Protein AF-A0AAV2R4G5-F1 (afdb_monomer)

Secondary structure (DSSP, 8-state):
----PPPPPPPSS-HHHHHHHHHHHHH-TT--HHHHHHH-HHHHTT--HHHHHHHHHHTS--------------HHHHHHHHHHHHHTTT--HHHHHTT-

pLDDT: mean 78.39, std 9.84, range [47.56, 92.69]

Solvent-accessible surface area (backbone atoms only — not comparable to full-atom values): 6488 Å² total; per-residue (Å²): 134,89,78,76,78,73,83,71,80,80,74,94,65,52,72,69,46,52,54,50,54,51,51,52,42,72,78,33,67,92,67,46,52,65,57,51,40,71,76,39,47,88,75,33,76,89,55,55,60,71,55,48,46,47,41,41,43,69,76,65,62,49,77,90,72,78,89,74,87,71,81,89,68,51,73,68,54,49,54,49,51,50,52,54,49,63,77,49,63,87,62,52,71,73,66,45,69,77,77,110

Foldseek 3Di:
DDPDDDPDDPQPADPVLLVQLLVVCVVDVVQALVNSCVVCVVRCVPPDSVSSVCCCCPVVVRDDDDDDDDPDDDPVRVVVVVVVCVVCPPPDPVNVVVPD

Nearest PDB structures (foldseek):
  8oj0-assembly1_C  TM=3.400E-01  e=2.407E+00  Homo sapiens
  2l7m-assembly1_P  TM=5.095E-01  e=5.279E+00  Homo sapiens
  5y6p-assembly1_b3  TM=1.876E-01  e=7.140E+00  Griffithsia pacifica

Radius of gyration: 23.36 Å; Cα contacts (8 Å, |Δi|>4): 35; chains: 1; bounding box: 54×24×63 Å

Mean predicted aligned error: 12.8 Å

Structure (mmCIF, N/CA/C/O backbone):
data_AF-A0AAV2R4G5-F1
#
_entry.id   AF-A0AAV2R4G5-F1
#
loop_
_atom_site.group_PDB
_atom_site.id
_atom_site.type_symbol
_atom_site.label_atom_id
_atom_site.label_alt_id
_atom_site.label_comp_id
_atom_site.label_asym_id
_atom_site.label_entity_id
_atom_site.label_seq_id
_atom_site.pdbx_PDB_ins_code
_atom_site.Cartn_x
_atom_site.Cartn_y
_atom_site.Cartn_z
_atom_site.occupancy
_atom_site.B_iso_or_equiv
_atom_site.auth_seq_id
_atom_site.auth_comp_id
_atom_site.auth_asym_id
_atom_site.auth_atom_id
_atom_site.pdbx_PDB_model_num
ATOM 1 N N . SER A 1 1 ? -22.675 -9.447 -36.476 1.00 47.56 1 SER A N 1
ATOM 2 C CA . SER A 1 1 ? -21.617 -8.417 -36.459 1.00 47.56 1 SER A CA 1
ATOM 3 C C . SER A 1 1 ? -20.295 -9.069 -36.060 1.00 47.56 1 SER A C 1
ATOM 5 O O . SER A 1 1 ? -20.061 -9.305 -34.882 1.00 47.56 1 SER A O 1
ATOM 7 N N . LEU A 1 2 ? -19.484 -9.490 -37.039 1.00 52.75 2 LEU A N 1
ATOM 8 C CA . LEU A 1 2 ? -18.222 -10.218 -36.825 1.00 52.75 2 LEU A CA 1
ATOM 9 C C . LEU A 1 2 ? -17.045 -9.232 -36.742 1.00 52.75 2 LEU A C 1
ATOM 11 O O . LEU A 1 2 ? -16.211 -9.164 -37.643 1.00 52.75 2 LEU A O 1
ATOM 15 N N . TYR A 1 3 ? -16.966 -8.443 -35.671 1.00 55.47 3 TYR A N 1
ATOM 16 C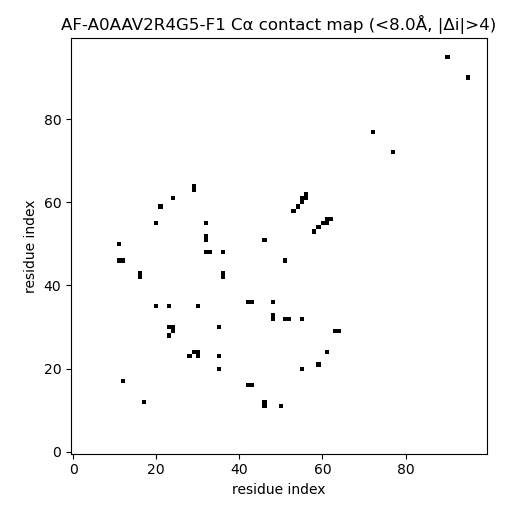 CA . TYR A 1 3 ? -15.765 -7.644 -35.417 1.00 55.47 3 TYR A CA 1
ATOM 17 C C . TYR A 1 3 ? -14.640 -8.560 -34.915 1.00 55.47 3 TYR A C 1
ATOM 19 O O . TYR A 1 3 ? -14.565 -8.887 -33.730 1.00 55.47 3 TYR A O 1
ATOM 27 N N . LYS A 1 4 ? -13.742 -8.978 -35.818 1.00 58.62 4 LYS A N 1
ATOM 28 C CA . LYS A 1 4 ? -12.456 -9.582 -35.437 1.00 58.62 4 LYS A CA 1
ATOM 29 C C . LYS A 1 4 ? -11.655 -8.541 -34.650 1.00 58.62 4 LYS A C 1
ATOM 31 O O . LYS A 1 4 ? -11.231 -7.529 -35.210 1.00 58.62 4 LYS A O 1
ATOM 36 N N . LYS A 1 5 ? -11.455 -8.775 -33.348 1.00 58.56 5 LYS A N 1
ATOM 37 C CA . LYS A 1 5 ? -10.545 -7.965 -32.525 1.00 58.56 5 LYS A CA 1
ATOM 38 C C . LYS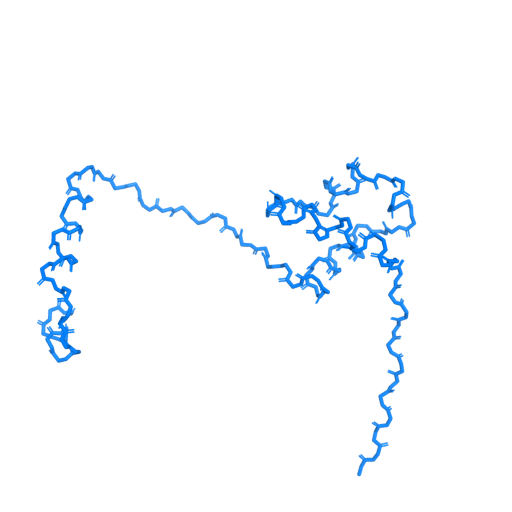 A 1 5 ? -9.149 -8.038 -33.147 1.00 58.56 5 LYS A C 1
ATOM 40 O O . LYS A 1 5 ? -8.621 -9.130 -33.339 1.00 58.56 5 LYS A O 1
ATOM 45 N N . ARG A 1 6 ? -8.563 -6.883 -33.479 1.00 64.19 6 ARG A N 1
ATOM 46 C CA . ARG A 1 6 ? -7.160 -6.815 -33.908 1.00 64.19 6 ARG A CA 1
ATOM 47 C C . ARG A 1 6 ? -6.286 -7.372 -32.775 1.00 64.19 6 ARG A C 1
ATOM 49 O O . ARG A 1 6 ? -6.560 -7.028 -31.621 1.00 64.19 6 ARG A O 1
ATOM 56 N N . PRO A 1 7 ? -5.279 -8.215 -33.065 1.00 60.19 7 PRO A N 1
ATOM 57 C CA . PRO A 1 7 ? -4.347 -8.650 -32.035 1.00 60.19 7 PRO A CA 1
ATOM 58 C C . PRO A 1 7 ? -3.709 -7.405 -31.415 1.00 60.19 7 PRO A C 1
ATOM 60 O O . PRO A 1 7 ? -3.253 -6.506 -32.124 1.00 60.19 7 PRO A O 1
ATOM 63 N N . GLY A 1 8 ? -3.777 -7.315 -30.086 1.00 58.84 8 GLY A N 1
ATOM 64 C CA . GLY A 1 8 ? -3.170 -6.218 -29.344 1.00 58.84 8 GLY A CA 1
ATOM 65 C C . GLY A 1 8 ? -1.663 -6.167 -29.584 1.00 58.84 8 GLY A C 1
ATOM 66 O O . GLY A 1 8 ? -1.046 -7.157 -29.976 1.00 58.84 8 GLY A O 1
ATOM 67 N N . HIS A 1 9 ? -1.068 -5.000 -29.348 1.00 58.34 9 HIS A N 1
ATOM 68 C CA . HIS A 1 9 ? 0.379 -4.828 -29.436 1.00 58.34 9 HIS A CA 1
ATOM 69 C C . HIS A 1 9 ? 1.082 -5.860 -28.540 1.00 58.34 9 HIS A C 1
ATOM 71 O O . HIS A 1 9 ? 0.698 -6.022 -27.380 1.00 58.34 9 HIS A O 1
ATOM 77 N N . VAL A 1 10 ? 2.099 -6.550 -29.067 1.00 61.25 10 VAL A N 1
ATOM 78 C CA . VAL A 1 10 ? 2.870 -7.541 -28.300 1.00 61.25 10 VAL A CA 1
ATOM 79 C C . VAL A 1 10 ? 3.441 -6.861 -27.056 1.00 61.25 10 VAL A C 1
ATOM 81 O O . VAL A 1 10 ? 4.083 -5.810 -27.158 1.00 61.25 10 VAL A O 1
ATOM 84 N N . CYS A 1 11 ? 3.169 -7.434 -25.880 1.00 59.41 11 CYS A N 1
ATOM 85 C CA . CYS A 1 11 ? 3.679 -6.910 -24.621 1.00 59.41 11 CYS A CA 1
ATOM 86 C C . CYS A 1 11 ? 5.210 -6.984 -24.652 1.00 59.41 11 CYS A C 1
ATOM 88 O O . CYS A 1 11 ? 5.781 -8.053 -24.853 1.00 59.41 11 CYS A O 1
ATOM 90 N N . LYS A 1 12 ? 5.882 -5.840 -24.477 1.00 68.75 12 LYS A N 1
ATOM 91 C CA . LYS A 1 12 ? 7.353 -5.739 -24.539 1.00 68.75 12 LYS A CA 1
ATOM 92 C C . LYS A 1 12 ? 8.055 -6.432 -23.362 1.00 68.75 12 LYS A C 1
ATOM 94 O O . LYS A 1 12 ? 9.280 -6.441 -23.306 1.00 68.75 12 LYS A O 1
ATOM 99 N N . ILE A 1 13 ? 7.291 -6.968 -22.411 1.00 73.25 13 ILE A N 1
ATOM 100 C CA . ILE A 1 13 ? 7.788 -7.534 -21.163 1.00 73.25 13 ILE A CA 1
ATOM 101 C C . ILE A 1 13 ? 7.622 -9.049 -21.204 1.00 73.25 13 ILE A C 1
ATOM 103 O O . ILE A 1 13 ? 6.522 -9.572 -21.371 1.00 73.25 13 ILE A O 1
ATOM 107 N N . GLY A 1 14 ? 8.740 -9.756 -21.046 1.00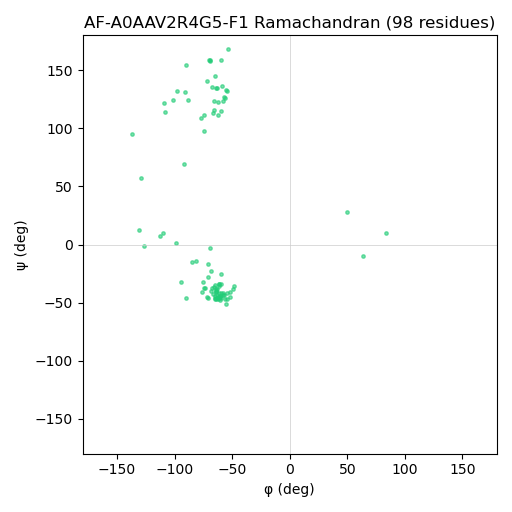 77.81 14 GLY A N 1
ATOM 108 C CA . GLY A 1 14 ? 8.750 -11.212 -21.007 1.00 77.81 14 GLY A CA 1
ATOM 109 C C . GLY A 1 14 ? 8.119 -11.776 -19.724 1.00 77.81 14 GLY A C 1
ATOM 110 O O . GLY A 1 14 ? 8.091 -11.105 -18.687 1.00 77.81 14 GLY A O 1
ATOM 111 N N . PRO A 1 15 ? 7.679 -13.046 -19.742 1.00 80.81 15 PRO A N 1
ATOM 112 C CA . PRO A 1 15 ? 7.040 -13.695 -18.593 1.00 80.81 15 PRO A CA 1
ATOM 113 C C . PRO A 1 15 ? 7.944 -13.748 -17.352 1.00 80.81 15 PRO A C 1
ATOM 115 O O . PRO A 1 15 ? 7.469 -13.589 -16.228 1.00 80.81 15 PRO A O 1
ATOM 118 N N . ARG A 1 16 ? 9.264 -13.895 -17.542 1.00 81.62 16 ARG A N 1
ATOM 119 C CA . ARG A 1 16 ? 10.250 -13.847 -16.450 1.00 81.62 16 ARG A CA 1
ATOM 120 C C . ARG A 1 16 ? 10.251 -12.491 -15.746 1.00 81.62 16 ARG A C 1
ATOM 122 O O . ARG A 1 16 ? 10.241 -12.437 -14.520 1.00 81.62 16 ARG A O 1
ATOM 129 N N . THR A 1 17 ? 10.233 -11.409 -16.516 1.00 80.06 17 THR A N 1
ATOM 130 C CA . THR A 1 17 ? 10.228 -10.044 -15.986 1.00 80.06 17 THR A CA 1
ATOM 131 C C . THR A 1 17 ? 8.920 -9.749 -15.251 1.00 80.06 17 THR A C 1
ATOM 133 O O . THR A 1 17 ? 8.962 -9.253 -14.128 1.00 80.06 17 THR A O 1
ATOM 136 N N . LEU A 1 18 ? 7.771 -10.165 -15.801 1.00 83.38 18 LEU A N 1
ATOM 137 C CA . LEU A 1 18 ? 6.473 -10.076 -15.115 1.00 83.38 18 LEU A CA 1
ATOM 138 C C . LEU A 1 18 ? 6.465 -10.817 -13.773 1.00 83.38 18 LEU A C 1
ATOM 140 O O . LEU A 1 18 ? 5.927 -10.312 -12.788 1.00 83.38 18 LEU A O 1
ATOM 144 N N . SER A 1 19 ?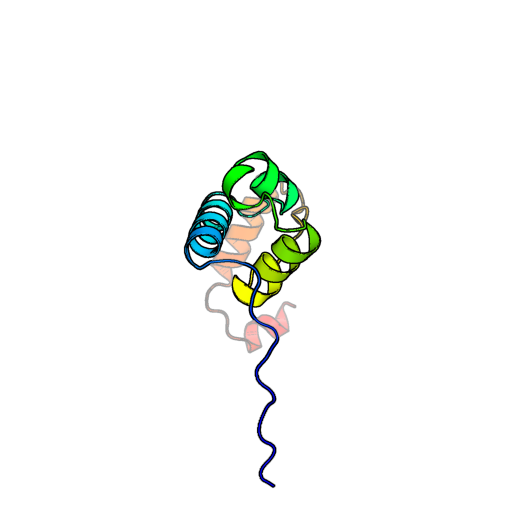 7.073 -12.005 -13.714 1.00 85.69 19 SER A N 1
ATOM 145 C CA . SER A 1 19 ? 7.164 -12.776 -12.472 1.00 85.69 19 SER A CA 1
ATOM 146 C C . SER A 1 19 ? 7.991 -12.060 -11.404 1.00 85.69 19 SER A C 1
ATOM 148 O O . 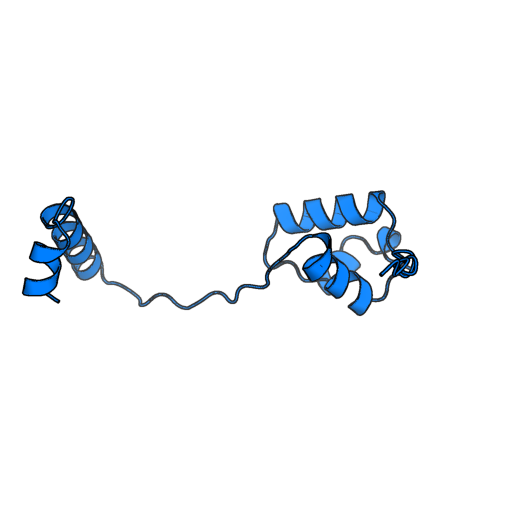SER A 1 19 ? 7.646 -12.126 -10.224 1.00 85.69 19 SER A O 1
ATOM 150 N N . VAL A 1 20 ? 9.073 -11.384 -11.796 1.00 85.56 20 VAL A N 1
ATOM 151 C CA . VAL A 1 20 ? 9.913 -10.620 -10.862 1.00 85.56 20 VAL A CA 1
ATOM 152 C C . VAL A 1 20 ? 9.186 -9.370 -10.382 1.00 85.56 20 VAL A C 1
ATOM 154 O O . VAL A 1 20 ? 9.106 -9.161 -9.175 1.00 85.56 20 VAL A O 1
ATOM 157 N N . MET A 1 21 ? 8.565 -8.611 -11.291 1.00 83.69 21 MET A N 1
ATOM 158 C CA . MET A 1 21 ? 7.730 -7.458 -10.933 1.00 83.69 21 MET A CA 1
ATOM 159 C C . MET A 1 21 ? 6.631 -7.853 -9.942 1.00 83.69 21 MET A C 1
ATOM 161 O O . MET A 1 21 ? 6.473 -7.218 -8.903 1.00 83.69 21 MET A O 1
ATOM 165 N N . ARG A 1 22 ? 5.914 -8.954 -10.206 1.00 86.31 22 ARG A N 1
ATOM 166 C CA . ARG A 1 22 ? 4.871 -9.466 -9.306 1.00 86.31 22 ARG A CA 1
ATOM 167 C C . ARG A 1 22 ? 5.421 -9.810 -7.922 1.00 86.31 22 ARG A C 1
ATOM 169 O O . ARG A 1 22 ? 4.777 -9.515 -6.920 1.00 86.31 22 ARG A O 1
ATOM 176 N N . ARG A 1 23 ? 6.601 -10.432 -7.854 1.00 87.94 23 ARG A N 1
ATOM 177 C CA . ARG A 1 23 ? 7.248 -10.780 -6.583 1.00 87.94 23 ARG A CA 1
ATOM 178 C C . ARG A 1 23 ? 7.635 -9.535 -5.786 1.00 87.94 23 ARG A C 1
ATOM 180 O O . ARG A 1 23 ? 7.356 -9.487 -4.593 1.00 87.94 23 ARG A O 1
ATOM 187 N N . GLU A 1 24 ? 8.238 -8.539 -6.430 1.00 87.88 24 GLU A N 1
ATOM 188 C CA . GLU A 1 24 ? 8.605 -7.275 -5.779 1.00 87.88 24 GLU A CA 1
ATOM 189 C C . GLU A 1 24 ? 7.374 -6.553 -5.229 1.00 87.88 24 GLU A C 1
ATOM 191 O O . GLU A 1 24 ? 7.373 -6.142 -4.072 1.00 87.88 24 GLU A O 1
ATOM 196 N N . VAL A 1 25 ? 6.300 -6.479 -6.019 1.00 84.75 25 VAL A N 1
ATOM 197 C CA . VAL A 1 25 ? 5.034 -5.855 -5.613 1.00 84.75 25 VAL A CA 1
ATOM 198 C C . VAL A 1 25 ? 4.369 -6.593 -4.450 1.00 84.75 25 VAL A C 1
ATOM 200 O O . VAL A 1 25 ? 3.842 -5.954 -3.545 1.00 84.75 25 VAL A O 1
ATOM 203 N N . ASN A 1 26 ? 4.395 -7.927 -4.439 1.00 84.81 26 ASN A N 1
ATOM 204 C CA . ASN A 1 26 ? 3.826 -8.705 -3.335 1.00 84.81 26 ASN A CA 1
ATOM 205 C C . ASN A 1 26 ? 4.618 -8.531 -2.033 1.00 84.81 26 ASN A C 1
ATOM 207 O O . ASN A 1 26 ? 4.028 -8.481 -0.957 1.00 84.81 26 ASN A O 1
ATOM 211 N N . ASN A 1 27 ? 5.946 -8.437 -2.126 1.00 86.56 27 ASN A N 1
ATOM 212 C CA . ASN A 1 27 ? 6.812 -8.236 -0.964 1.00 86.56 27 ASN A CA 1
ATOM 213 C C . ASN A 1 27 ? 6.739 -6.801 -0.437 1.00 86.56 27 ASN A C 1
ATOM 215 O O . ASN A 1 27 ? 6.793 -6.570 0.768 1.00 86.56 27 ASN A O 1
ATOM 219 N N . SER A 1 28 ? 6.639 -5.839 -1.351 1.00 84.38 28 SER A N 1
ATOM 220 C CA . SER A 1 28 ? 6.491 -4.428 -1.055 1.00 84.38 28 SER A CA 1
ATOM 221 C C . SER A 1 28 ? 5.432 -3.846 -1.988 1.00 84.38 28 SER A C 1
ATOM 223 O O . SER A 1 28 ? 5.762 -3.343 -3.065 1.00 84.38 28 SER A O 1
ATOM 225 N N . PRO A 1 29 ? 4.166 -3.769 -1.536 1.00 78.81 29 PRO A N 1
ATOM 226 C CA . PRO A 1 29 ? 3.251 -2.751 -2.044 1.00 78.81 29 PRO A CA 1
ATOM 227 C C . PRO A 1 29 ? 3.958 -1.396 -1.854 1.00 78.81 29 PRO A C 1
ATOM 229 O O . PRO A 1 29 ? 4.955 -1.313 -1.173 1.00 78.81 29 PRO A O 1
ATOM 232 N N . MET A 1 30 ? 3.544 -0.277 -2.396 1.00 78.00 30 MET A N 1
ATOM 233 C CA . MET A 1 30 ? 4.305 0.991 -2.390 1.00 78.00 30 MET A CA 1
ATOM 234 C C . MET A 1 30 ? 5.646 1.001 -3.142 1.00 78.00 30 MET A C 1
ATOM 236 O O . MET A 1 30 ? 6.161 2.100 -3.349 1.00 78.00 30 MET A O 1
ATOM 240 N N . I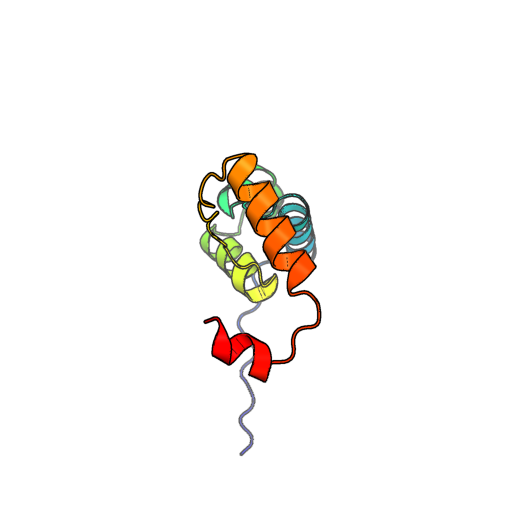LE A 1 31 ? 6.198 -0.129 -3.605 1.00 84.00 31 ILE A N 1
ATOM 241 C CA . ILE A 1 31 ? 7.373 -0.075 -4.480 1.00 84.00 31 ILE A CA 1
ATOM 242 C C . ILE A 1 31 ? 7.012 0.631 -5.793 1.00 84.00 31 ILE A C 1
ATOM 244 O O . ILE A 1 31 ? 5.954 0.403 -6.383 1.00 84.00 31 ILE A O 1
ATOM 248 N N . THR A 1 32 ? 7.879 1.534 -6.237 1.00 81.94 32 THR A N 1
ATOM 249 C CA . THR A 1 32 ? 7.691 2.272 -7.491 1.00 81.94 32 THR A CA 1
ATOM 250 C C . THR A 1 32 ? 8.332 1.532 -8.664 1.00 81.94 32 THR A C 1
ATOM 252 O O . THR A 1 32 ? 9.302 0.800 -8.480 1.00 81.94 32 THR A O 1
ATOM 255 N N . ALA A 1 33 ? 7.836 1.765 -9.885 1.00 80.69 33 ALA A N 1
ATOM 256 C CA . ALA A 1 33 ? 8.446 1.243 -11.116 1.00 80.69 33 ALA A CA 1
ATOM 257 C C . ALA A 1 33 ? 9.947 1.582 -11.189 1.00 80.69 33 ALA A C 1
ATOM 259 O O . ALA A 1 33 ? 10.790 0.717 -11.402 1.00 80.69 33 ALA A O 1
ATOM 260 N N . LYS A 1 34 ? 10.298 2.835 -10.872 1.00 84.00 34 LYS A N 1
ATOM 261 C CA . LYS A 1 34 ? 11.691 3.284 -10.782 1.00 84.00 34 LYS A CA 1
ATOM 262 C C . LYS A 1 34 ? 12.520 2.444 -9.802 1.00 84.00 34 LYS A C 1
ATOM 264 O O . LYS A 1 34 ? 13.601 1.993 -10.158 1.00 84.00 34 LYS A O 1
ATOM 269 N N . GLN A 1 35 ? 12.003 2.174 -8.603 1.0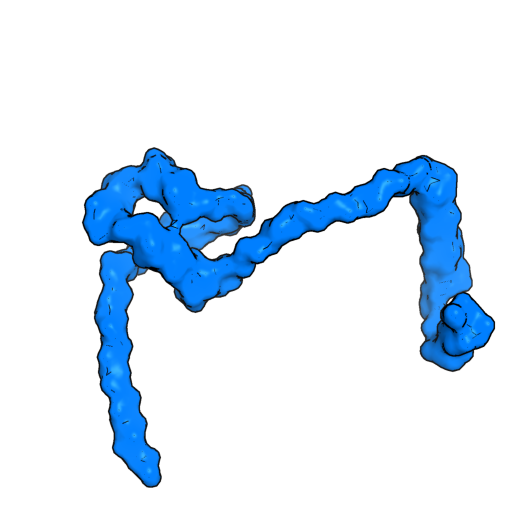0 86.19 35 GLN A N 1
ATOM 270 C CA . GLN A 1 35 ? 12.692 1.328 -7.621 1.00 86.19 35 GLN A CA 1
ATOM 271 C C . GLN A 1 35 ? 12.834 -0.126 -8.091 1.00 86.19 35 GLN A C 1
ATOM 273 O O . GLN A 1 35 ? 13.845 -0.761 -7.800 1.00 86.19 35 GLN A O 1
ATOM 278 N N . ILE A 1 36 ? 11.852 -0.665 -8.821 1.00 85.50 36 ILE A N 1
ATOM 279 C CA . ILE A 1 36 ? 11.963 -1.999 -9.426 1.00 85.50 36 ILE A CA 1
ATOM 280 C C . ILE A 1 36 ? 13.079 -2.006 -10.483 1.00 85.50 36 ILE A C 1
ATOM 282 O O . ILE A 1 36 ? 13.907 -2.918 -10.480 1.00 85.50 36 ILE A O 1
ATOM 286 N N . MET A 1 37 ? 13.148 -0.979 -11.338 1.00 82.75 37 MET A N 1
ATOM 287 C CA . MET A 1 37 ? 14.211 -0.815 -12.339 1.00 82.75 37 MET A CA 1
ATOM 288 C C . MET A 1 37 ? 15.602 -0.694 -11.715 1.00 82.75 37 MET A C 1
ATOM 290 O O . MET A 1 37 ? 16.540 -1.319 -12.202 1.00 82.75 37 MET A O 1
ATOM 294 N N . GLU A 1 38 ? 15.735 0.058 -10.623 1.00 86.62 38 GLU A N 1
ATOM 295 C CA . GLU A 1 38 ? 16.999 0.211 -9.891 1.00 86.62 38 GLU A CA 1
ATOM 296 C C . GLU A 1 38 ? 17.458 -1.099 -9.234 1.00 86.62 38 GLU A C 1
ATOM 298 O O . GLU A 1 38 ? 18.651 -1.391 -9.211 1.00 86.62 38 GLU A O 1
ATOM 303 N N . ARG A 1 39 ? 16.525 -1.916 -8.724 1.00 86.81 39 ARG A N 1
ATOM 304 C CA . ARG A 1 39 ? 16.837 -3.217 -8.102 1.00 86.81 39 ARG A CA 1
ATOM 305 C C . ARG A 1 39 ? 17.172 -4.304 -9.116 1.00 86.81 39 ARG A C 1
ATOM 307 O O . ARG A 1 39 ? 17.960 -5.195 -8.812 1.00 86.81 39 ARG A O 1
ATOM 314 N N . HIS A 1 40 ? 16.559 -4.244 -10.297 1.00 84.12 40 HIS A N 1
ATOM 315 C CA . HIS A 1 40 ? 16.662 -5.276 -11.329 1.00 84.12 40 HIS A CA 1
ATOM 316 C C . HIS A 1 40 ? 17.029 -4.688 -12.701 1.00 84.12 40 HIS A C 1
ATOM 318 O O . HIS A 1 40 ? 16.303 -4.908 -13.679 1.00 84.12 40 HIS A O 1
ATOM 324 N N . PRO A 1 41 ? 18.165 -3.972 -12.822 1.00 80.56 41 PRO A N 1
ATOM 325 C CA . PRO A 1 41 ? 18.508 -3.244 -14.043 1.00 80.56 41 PRO A CA 1
ATOM 326 C C . PRO A 1 41 ? 18.658 -4.179 -15.248 1.00 80.56 41 PRO A C 1
ATOM 328 O O . PRO A 1 41 ? 18.210 -3.849 -16.342 1.00 80.56 41 PRO A O 1
ATOM 331 N N . TRP A 1 42 ? 19.186 -5.394 -15.049 1.00 76.56 42 TRP A N 1
ATOM 332 C CA . TRP A 1 42 ? 19.382 -6.390 -16.113 1.00 76.56 42 TRP A CA 1
ATOM 333 C C . TRP A 1 42 ? 18.074 -6.973 -16.677 1.00 76.56 42 TRP A C 1
ATOM 335 O O . TRP A 1 42 ? 18.059 -7.458 -17.806 1.00 76.56 42 TRP A O 1
ATOM 345 N N . LEU A 1 43 ? 16.967 -6.935 -15.924 1.00 67.56 43 LEU A N 1
ATOM 346 C CA . LEU A 1 43 ? 15.661 -7.431 -16.384 1.00 67.56 43 LEU A CA 1
ATOM 347 C C . LEU A 1 43 ? 14.880 -6.387 -17.189 1.00 67.56 43 LEU A C 1
ATOM 349 O O . LEU A 1 43 ? 13.899 -6.741 -17.849 1.00 67.56 43 LEU A O 1
ATOM 353 N N . LEU A 1 44 ? 15.304 -5.120 -17.116 1.00 69.12 44 LEU A N 1
ATOM 354 C CA . LEU A 1 44 ? 14.565 -3.954 -17.601 1.00 69.12 44 LEU A CA 1
ATOM 355 C C . LEU A 1 44 ? 15.408 -3.022 -18.485 1.00 69.12 44 LEU A C 1
ATOM 357 O O . LEU A 1 44 ? 14.939 -1.944 -18.830 1.00 69.12 44 LEU A O 1
ATOM 361 N N . VAL A 1 45 ? 16.594 -3.462 -18.933 1.00 67.25 45 VAL A N 1
ATOM 362 C CA . VAL A 1 45 ? 17.538 -2.695 -19.782 1.00 67.25 45 VAL A CA 1
ATOM 363 C C . VAL A 1 45 ? 16.863 -2.041 -20.996 1.00 67.25 45 VAL A C 1
ATOM 365 O O . VAL A 1 45 ? 17.204 -0.924 -21.365 1.00 67.25 45 VAL A O 1
ATOM 368 N N . ASN A 1 46 ? 15.869 -2.712 -21.589 1.00 66.81 46 ASN A N 1
ATOM 369 C CA . ASN A 1 46 ? 15.150 -2.243 -22.781 1.00 66.81 46 ASN A CA 1
ATOM 370 C C . ASN A 1 46 ? 13.694 -1.826 -22.496 1.00 66.81 46 ASN A C 1
ATOM 372 O O . ASN A 1 46 ? 12.903 -1.625 -23.423 1.00 66.81 46 ASN A O 1
ATOM 376 N N . VAL A 1 47 ? 13.308 -1.738 -21.222 1.00 68.62 47 VAL A N 1
ATOM 377 C CA . VAL A 1 47 ? 11.947 -1.406 -20.793 1.00 68.62 47 VAL A CA 1
ATOM 378 C C . VAL A 1 47 ? 11.955 0.002 -20.215 1.00 68.62 47 VAL A C 1
ATOM 380 O O . VAL A 1 47 ? 12.541 0.263 -19.174 1.00 68.62 47 VAL A O 1
ATOM 383 N N . PHE A 1 48 ? 11.273 0.929 -20.886 1.00 73.38 48 PHE A N 1
ATOM 384 C CA . PHE A 1 48 ? 11.081 2.277 -20.353 1.00 73.38 48 PHE A CA 1
ATOM 385 C C . PHE A 1 48 ? 10.223 2.237 -19.085 1.00 73.38 48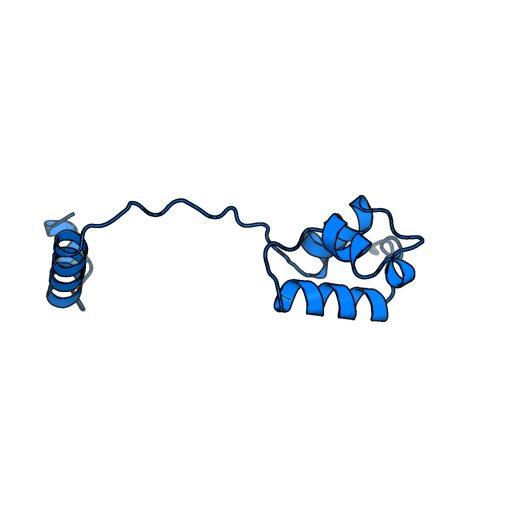 PHE A C 1
ATOM 387 O O . PHE A 1 48 ? 9.234 1.501 -19.051 1.00 73.38 48 PHE A O 1
ATOM 394 N N . GLU A 1 49 ? 10.503 3.114 -18.118 1.00 73.44 49 GLU A N 1
ATOM 395 C CA . GLU A 1 49 ? 9.743 3.252 -16.861 1.00 73.44 49 GLU A CA 1
ATOM 396 C C . GLU A 1 49 ? 8.225 3.350 -17.091 1.00 73.44 49 GLU A C 1
ATOM 398 O O . GLU A 1 49 ? 7.422 2.743 -16.385 1.00 73.44 49 GLU A O 1
ATOM 403 N N . ARG A 1 50 ? 7.805 4.055 -18.151 1.00 73.44 50 ARG A N 1
ATOM 404 C CA . ARG A 1 50 ? 6.389 4.170 -18.539 1.00 73.44 50 ARG A CA 1
ATOM 405 C C . ARG A 1 50 ? 5.749 2.822 -18.895 1.00 73.44 50 ARG A C 1
ATOM 407 O O . ARG A 1 50 ? 4.557 2.636 -18.663 1.00 73.44 50 ARG A O 1
ATOM 414 N N . THR A 1 51 ? 6.517 1.904 -19.477 1.00 76.19 51 THR A N 1
ATOM 415 C CA . THR A 1 51 ? 6.056 0.551 -19.824 1.00 76.19 51 THR A CA 1
ATOM 416 C C . THR A 1 51 ? 5.885 -0.282 -18.560 1.00 76.19 51 THR A C 1
ATOM 418 O O . THR A 1 51 ? 4.833 -0.886 -18.387 1.00 76.19 51 THR A O 1
ATOM 421 N N . ASP A 1 52 ? 6.857 -0.229 -17.647 1.00 74.12 52 ASP A N 1
ATOM 422 C CA . ASP A 1 52 ? 6.788 -0.910 -16.350 1.00 74.12 52 ASP A CA 1
ATOM 423 C C . ASP A 1 52 ? 5.597 -0.412 -15.514 1.00 74.12 52 ASP A C 1
ATOM 425 O O . ASP A 1 52 ? 4.743 -1.188 -15.093 1.00 74.12 52 ASP A O 1
ATOM 429 N N . ARG A 1 53 ? 5.419 0.911 -15.413 1.00 78.25 53 ARG A N 1
ATOM 430 C CA . ARG A 1 53 ? 4.259 1.513 -14.740 1.00 78.25 53 ARG A CA 1
ATOM 431 C C . ARG A 1 53 ? 2.922 1.049 -15.327 1.00 78.25 53 ARG A C 1
ATOM 433 O O . ARG A 1 53 ? 1.991 0.753 -14.579 1.00 78.25 53 ARG A O 1
ATOM 440 N N . ASN A 1 54 ? 2.805 0.992 -16.654 1.00 80.62 54 ASN A N 1
ATOM 441 C CA . ASN A 1 54 ? 1.587 0.506 -17.301 1.00 80.62 54 ASN A CA 1
ATOM 442 C C . ASN A 1 54 ? 1.333 -0.969 -16.989 1.00 80.62 54 ASN A C 1
ATOM 444 O O . ASN A 1 54 ? 0.188 -1.332 -16.734 1.00 80.62 54 ASN A O 1
ATOM 448 N N . THR A 1 55 ? 2.376 -1.794 -16.980 1.00 79.56 55 THR A N 1
ATOM 449 C CA . THR A 1 55 ? 2.281 -3.220 -16.661 1.00 79.56 55 THR A CA 1
ATOM 450 C C . THR A 1 55 ? 1.930 -3.462 -15.196 1.00 79.56 55 THR A C 1
ATOM 452 O O . THR A 1 55 ? 1.060 -4.285 -14.916 1.00 79.56 55 THR A O 1
ATOM 455 N N . LEU A 1 56 ? 2.492 -2.690 -14.262 1.00 79.50 56 LEU A N 1
ATOM 456 C CA . LEU A 1 56 ? 2.088 -2.716 -12.854 1.00 79.50 56 LEU A CA 1
ATOM 457 C C . LEU A 1 56 ? 0.581 -2.462 -12.709 1.00 79.50 56 LEU A C 1
ATOM 459 O O . LEU A 1 56 ? -0.125 -3.253 -12.088 1.00 79.50 56 LEU A O 1
ATOM 463 N N . HIS A 1 57 ? 0.062 -1.399 -13.325 1.00 78.75 57 HIS A N 1
ATOM 464 C CA . HIS A 1 57 ? -1.346 -1.028 -13.169 1.00 78.75 57 HIS A CA 1
ATOM 465 C C . HIS A 1 57 ? -2.323 -1.899 -13.971 1.00 78.75 57 HIS A C 1
ATOM 467 O O . HIS A 1 57 ? -3.400 -2.212 -13.470 1.00 78.75 57 HIS A O 1
ATOM 473 N N . ARG A 1 58 ? -1.993 -2.259 -15.219 1.00 76.56 58 ARG A N 1
ATOM 474 C CA . ARG A 1 58 ? -2.911 -2.974 -16.123 1.00 76.56 58 ARG A CA 1
ATOM 475 C C . ARG A 1 58 ? -2.804 -4.488 -16.012 1.00 76.56 58 ARG A C 1
ATOM 477 O O . ARG A 1 58 ? -3.835 -5.146 -15.938 1.00 76.56 58 ARG A O 1
ATOM 484 N N . ASP A 1 59 ? -1.587 -5.025 -15.996 1.00 74.81 59 ASP A N 1
ATOM 485 C CA . ASP A 1 59 ? -1.359 -6.473 -16.100 1.00 74.81 59 ASP A CA 1
ATOM 486 C C . ASP A 1 59 ? -1.238 -7.131 -14.720 1.00 74.81 59 ASP A C 1
ATOM 488 O O . ASP A 1 59 ? -1.631 -8.282 -14.530 1.00 74.81 59 ASP A O 1
ATOM 492 N N . LEU A 1 60 ? -0.704 -6.395 -13.741 1.00 75.88 60 LEU A N 1
ATOM 493 C CA . LEU A 1 60 ? -0.593 -6.840 -12.350 1.00 75.88 60 LEU A CA 1
ATOM 494 C C . LEU A 1 60 ? -1.714 -6.287 -11.457 1.00 75.88 60 LEU A C 1
ATOM 496 O O . LEU A 1 60 ? -1.731 -6.588 -10.266 1.00 75.88 60 LEU A O 1
ATOM 500 N N . LEU A 1 61 ? -2.651 -5.517 -12.034 1.00 70.50 61 LEU A N 1
ATOM 501 C CA . LEU A 1 61 ? -3.788 -4.881 -11.349 1.00 70.50 61 LEU A CA 1
ATOM 502 C C . LEU A 1 61 ? -3.382 -4.111 -10.086 1.00 70.50 61 LEU A C 1
ATOM 504 O O . LEU A 1 61 ? -4.163 -3.958 -9.146 1.00 70.50 61 LEU A O 1
ATOM 508 N N . TYR A 1 62 ? -2.145 -3.621 -10.054 1.00 72.56 62 TYR A N 1
ATOM 509 C CA . TYR A 1 62 ? -1.620 -2.951 -8.888 1.00 72.56 62 TYR A CA 1
ATOM 510 C C . TYR A 1 62 ? -2.242 -1.559 -8.784 1.00 72.56 62 TYR A C 1
ATOM 512 O O . TYR A 1 62 ? -1.990 -0.671 -9.604 1.00 72.56 62 TYR A O 1
ATOM 520 N N . GLN A 1 63 ? -3.075 -1.357 -7.768 1.00 66.19 63 GLN A N 1
ATOM 521 C CA . GLN A 1 63 ? -3.647 -0.056 -7.456 1.00 66.19 63 GLN A CA 1
ATOM 522 C C . GLN A 1 63 ? -2.708 0.701 -6.520 1.00 66.19 63 GLN A C 1
ATOM 524 O O . GLN A 1 63 ? -2.333 0.226 -5.449 1.00 66.19 63 GLN A O 1
ATOM 529 N N . TRP A 1 64 ? -2.311 1.900 -6.946 1.00 67.62 64 TRP A N 1
ATOM 530 C CA . TRP A 1 64 ? -1.567 2.807 -6.089 1.00 67.62 64 TRP A CA 1
ATOM 531 C C . TRP A 1 64 ? -2.538 3.450 -5.103 1.00 67.62 64 TRP A C 1
ATOM 533 O O . TRP A 1 64 ? -3.372 4.271 -5.481 1.00 67.62 64 TRP A O 1
ATOM 543 N N . TRP A 1 65 ? -2.431 3.047 -3.841 1.00 70.75 65 TRP A N 1
ATOM 544 C CA . TRP A 1 65 ? -3.180 3.635 -2.742 1.00 70.75 65 TRP A CA 1
ATOM 545 C C . TRP A 1 65 ? -2.275 4.590 -1.974 1.00 70.75 65 TRP A C 1
ATOM 547 O O . TRP A 1 65 ? -1.213 4.197 -1.486 1.00 70.75 65 TRP A O 1
ATOM 557 N N . CYS A 1 66 ? -2.699 5.842 -1.832 1.00 69.38 66 CYS A N 1
ATOM 558 C CA . CYS A 1 66 ? -2.053 6.755 -0.899 1.00 69.38 66 CYS A CA 1
ATOM 559 C C . CYS A 1 66 ? -2.316 6.287 0.532 1.00 69.38 66 CYS A C 1
ATOM 561 O O . CYS A 1 66 ? -3.456 5.979 0.890 1.00 69.38 66 CYS A O 1
ATOM 563 N N . ALA A 1 67 ? -1.282 6.300 1.376 1.00 75.31 67 ALA A N 1
ATOM 564 C CA . ALA A 1 67 ? -1.485 6.171 2.811 1.00 75.31 67 ALA A CA 1
ATOM 565 C C . ALA A 1 67 ? -2.367 7.334 3.282 1.00 75.31 67 ALA A C 1
ATOM 567 O O . ALA A 1 67 ? -1.975 8.499 3.198 1.00 75.31 67 ALA A O 1
ATOM 568 N N . TRP A 1 68 ? -3.573 7.025 3.756 1.00 78.00 68 TRP A N 1
ATOM 569 C CA . TRP A 1 68 ? -4.462 8.044 4.292 1.00 78.00 68 TRP A CA 1
ATOM 570 C C . TRP A 1 68 ? -4.232 8.199 5.791 1.00 78.00 68 TRP A C 1
ATOM 572 O O . TRP A 1 68 ? -4.165 7.214 6.534 1.00 78.00 68 TRP A O 1
ATOM 582 N N . LYS A 1 69 ? -4.083 9.445 6.247 1.00 82.56 69 LYS A N 1
ATOM 583 C CA . LYS A 1 69 ? -3.837 9.741 7.658 1.00 82.56 69 LYS A CA 1
ATOM 584 C C . LYS A 1 69 ? -5.076 9.364 8.464 1.00 82.56 69 LYS A C 1
ATOM 586 O O . LYS A 1 69 ? -6.118 10.004 8.350 1.00 82.56 69 LYS A O 1
ATOM 591 N N . LYS A 1 70 ? -4.962 8.344 9.315 1.00 81.94 70 LYS A N 1
ATOM 592 C CA . LYS A 1 70 ? -6.000 8.063 10.310 1.00 81.94 70 LYS A CA 1
ATOM 593 C C . LYS A 1 70 ? -5.950 9.136 11.404 1.00 81.94 70 LYS A C 1
ATOM 595 O O . LYS A 1 70 ? -4.851 9.528 11.805 1.00 81.94 70 LYS A O 1
ATOM 600 N N . PRO A 1 71 ? -7.103 9.609 11.909 1.00 84.06 71 PRO A N 1
ATOM 601 C CA . PRO A 1 71 ? -7.124 10.487 13.069 1.00 84.06 71 PRO A CA 1
ATOM 602 C C . PRO A 1 71 ? -6.390 9.825 14.235 1.00 84.06 71 PRO A C 1
ATOM 604 O O . PRO A 1 71 ? -6.631 8.650 14.530 1.00 84.06 71 PRO A O 1
ATOM 607 N N . LEU A 1 72 ? -5.508 10.574 14.895 1.00 81.75 72 LEU A N 1
ATOM 608 C CA . LEU A 1 72 ? -4.870 10.110 16.121 1.00 81.75 72 LEU A CA 1
ATOM 609 C C . LEU A 1 72 ? -5.956 9.972 17.187 1.00 81.75 72 LEU A C 1
ATOM 611 O O . LEU A 1 72 ? -6.602 10.951 17.556 1.00 81.75 72 LEU A O 1
ATOM 615 N N . VAL A 1 73 ? -6.187 8.744 17.644 1.00 88.94 73 VAL A N 1
ATOM 616 C CA . VAL A 1 73 ? -7.134 8.460 18.720 1.00 88.94 73 VAL A CA 1
ATOM 617 C C . VAL A 1 73 ? -6.379 8.328 20.031 1.00 88.94 73 VAL A C 1
ATOM 619 O O . VAL A 1 73 ? -5.390 7.604 20.123 1.00 88.94 73 VAL A O 1
ATOM 622 N N . THR A 1 74 ? -6.856 9.005 21.069 1.00 92.19 74 THR A N 1
ATOM 623 C CA . THR A 1 74 ? -6.365 8.762 22.427 1.00 92.19 74 THR A CA 1
ATOM 624 C C . THR A 1 74 ? -6.813 7.381 22.907 1.00 92.19 74 THR A C 1
ATOM 626 O O . THR A 1 74 ? -7.825 6.843 22.444 1.00 92.19 74 THR A O 1
ATOM 629 N N . ARG A 1 75 ? -6.114 6.814 23.900 1.00 92.31 75 ARG A N 1
ATOM 630 C CA . ARG A 1 75 ? -6.501 5.532 24.519 1.00 92.31 75 ARG A CA 1
ATOM 631 C C . ARG A 1 75 ? -7.964 5.540 24.980 1.00 92.31 75 ARG A C 1
ATOM 633 O O . ARG A 1 75 ? -8.690 4.586 24.726 1.00 92.31 75 ARG A O 1
ATOM 640 N N . ARG A 1 76 ? -8.423 6.652 25.569 1.00 92.19 76 ARG A 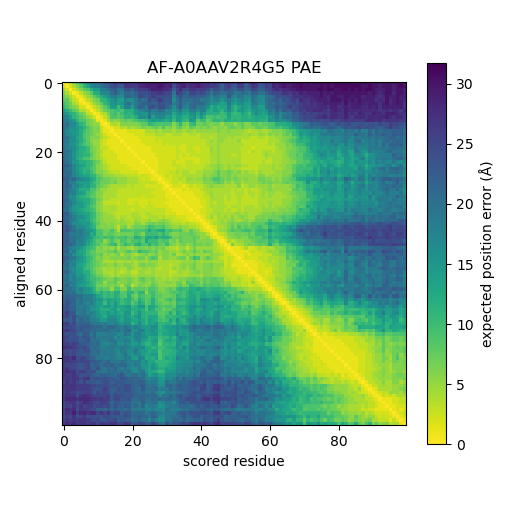N 1
ATOM 641 C CA . ARG A 1 76 ? -9.821 6.844 25.993 1.00 92.19 76 ARG A CA 1
ATOM 642 C C . ARG A 1 76 ? -10.798 6.787 24.817 1.00 92.19 76 ARG A C 1
ATOM 644 O O . ARG A 1 76 ? -11.818 6.110 24.904 1.00 92.19 76 ARG A O 1
ATOM 651 N N . GLN A 1 77 ? -10.492 7.472 23.715 1.00 92.69 77 GLN A N 1
ATOM 652 C CA . GLN A 1 77 ? -11.328 7.439 22.511 1.00 92.69 77 GLN A CA 1
ATOM 653 C C . GLN A 1 77 ? -11.391 6.034 21.908 1.00 92.69 77 GLN A C 1
ATOM 655 O O . GLN A 1 77 ? -12.456 5.618 21.460 1.00 92.69 77 GLN A O 1
ATOM 660 N N . MET A 1 78 ? -10.285 5.286 21.927 1.00 92.12 78 MET A N 1
ATOM 661 C CA . MET A 1 78 ? -10.262 3.907 21.445 1.00 92.12 78 MET A CA 1
ATOM 662 C C . MET A 1 78 ? -11.143 2.994 22.305 1.00 92.12 78 MET A C 1
ATOM 664 O O . MET A 1 78 ? -11.994 2.297 21.758 1.00 92.12 78 MET A O 1
ATOM 668 N N . THR A 1 79 ? -11.034 3.073 23.635 1.00 91.94 79 THR A N 1
ATOM 669 C CA . THR A 1 79 ? -11.909 2.328 24.556 1.00 91.94 79 THR A CA 1
ATOM 670 C C . THR A 1 79 ? -13.384 2.663 24.337 1.00 91.94 79 THR A C 1
ATOM 672 O O . THR A 1 79 ? -14.215 1.760 24.273 1.00 91.94 79 THR A O 1
ATOM 675 N N . ASN A 1 80 ? -13.720 3.945 24.159 1.00 89.31 80 ASN A N 1
ATOM 676 C CA . ASN A 1 80 ? -15.096 4.363 23.886 1.00 89.31 80 ASN A CA 1
ATOM 677 C C . ASN A 1 80 ? -15.608 3.805 22.555 1.00 89.31 80 ASN A C 1
ATOM 679 O O . ASN A 1 80 ? -16.727 3.304 22.503 1.00 89.31 80 ASN A O 1
ATOM 683 N N . LYS A 1 81 ? -14.791 3.842 21.494 1.00 88.12 81 LYS A N 1
ATOM 684 C CA . LYS A 1 81 ? -15.150 3.263 20.191 1.00 88.12 81 LYS A CA 1
ATOM 685 C C . LYS A 1 81 ? -15.425 1.767 20.301 1.00 88.12 81 LYS A C 1
ATOM 687 O O . LYS A 1 81 ? -16.444 1.314 19.794 1.00 88.12 81 LYS A O 1
ATOM 692 N N . VAL A 1 82 ? -14.561 1.026 20.997 1.00 90.00 82 VAL A N 1
ATOM 693 C CA . VAL A 1 82 ? -14.749 -0.414 21.225 1.00 90.00 82 VAL A CA 1
ATOM 694 C C . VAL A 1 82 ? -16.020 -0.667 22.033 1.00 90.00 82 VAL A C 1
ATOM 696 O O . VAL A 1 82 ? -16.842 -1.470 21.616 1.00 90.00 82 VAL A O 1
ATOM 699 N N . LYS A 1 83 ? -16.248 0.064 23.131 1.00 90.00 83 LYS A N 1
ATOM 700 C CA . LYS A 1 83 ? -17.459 -0.084 23.953 1.00 90.00 83 LYS A CA 1
ATOM 701 C C . LYS A 1 83 ? -18.738 0.206 23.158 1.00 90.00 83 LYS A C 1
ATOM 703 O O . LYS A 1 83 ? -19.697 -0.555 23.257 1.00 90.00 83 LYS A O 1
ATOM 708 N N . CYS A 1 84 ? -18.743 1.271 22.354 1.00 86.12 84 CYS A N 1
ATOM 709 C CA . CYS A 1 84 ? -19.863 1.599 21.472 1.00 86.12 84 CYS A CA 1
ATOM 710 C C . CYS A 1 84 ? -20.101 0.508 20.422 1.00 86.12 84 CYS A C 1
ATOM 712 O O . CYS A 1 84 ? -21.245 0.110 20.223 1.00 86.12 84 CYS A O 1
ATOM 714 N N . ALA A 1 85 ? -19.044 0.012 19.774 1.00 86.50 85 ALA A N 1
ATOM 715 C CA . ALA A 1 85 ? -19.153 -1.040 18.766 1.00 86.50 85 ALA A CA 1
ATOM 716 C C . ALA A 1 85 ? -19.662 -2.355 19.374 1.00 86.50 85 ALA A C 1
ATOM 718 O O . ALA A 1 85 ? -20.612 -2.934 18.859 1.00 86.50 85 ALA A O 1
ATOM 719 N N . SER A 1 86 ? -19.103 -2.788 20.507 1.00 87.38 86 SER A N 1
ATOM 720 C CA . SER A 1 86 ? -19.519 -4.017 21.188 1.00 87.38 86 SER A CA 1
ATOM 721 C C . SER A 1 86 ? -20.960 -3.949 21.694 1.00 87.38 86 SER A C 1
ATOM 723 O O . SER A 1 86 ? -21.694 -4.921 21.557 1.00 87.38 86 SER A O 1
ATOM 725 N N . GLY A 1 87 ? -21.398 -2.804 22.231 1.00 84.06 87 GLY A N 1
ATOM 726 C CA . GLY A 1 87 ? -22.777 -2.625 22.710 1.00 84.06 87 GLY A CA 1
ATOM 727 C C . GLY A 1 87 ? -23.830 -2.546 21.597 1.00 84.06 87 GLY A C 1
ATOM 728 O O . GLY A 1 87 ? -25.019 -2.712 21.864 1.00 84.06 87 GLY A O 1
ATOM 729 N N . ARG A 1 88 ? -23.401 -2.293 20.354 1.00 83.31 88 ARG A N 1
ATOM 730 C CA . ARG A 1 88 ? -24.268 -2.204 19.166 1.00 83.31 88 ARG A CA 1
ATOM 731 C C . ARG A 1 88 ? -24.033 -3.334 18.166 1.00 83.31 88 ARG A C 1
ATOM 733 O O . ARG A 1 88 ? -24.592 -3.325 17.070 1.00 83.31 88 ARG A O 1
ATOM 740 N N . ASN A 1 89 ? -23.214 -4.314 18.540 1.00 80.25 89 ASN A N 1
ATOM 741 C CA . ASN A 1 89 ? -22.957 -5.476 17.713 1.00 80.25 89 ASN A CA 1
ATOM 742 C C . ASN A 1 89 ? -24.251 -6.297 17.588 1.00 80.25 89 ASN A C 1
ATOM 744 O O . ASN A 1 89 ? -24.854 -6.658 18.596 1.00 80.25 89 ASN A O 1
ATOM 748 N N . GLY A 1 90 ? -24.705 -6.545 16.359 1.00 82.81 90 GLY A N 1
ATOM 749 C CA . GLY A 1 90 ? -25.971 -7.239 16.091 1.00 82.81 90 GLY A CA 1
ATOM 750 C C . GLY A 1 90 ? -27.227 -6.360 16.115 1.00 82.81 90 GLY A C 1
ATOM 751 O O . GLY A 1 90 ? -28.338 -6.885 16.083 1.00 82.81 90 GLY A O 1
ATOM 752 N N . TRP A 1 91 ? -27.096 -5.031 16.163 1.00 86.12 91 TRP A N 1
ATOM 753 C CA . TRP A 1 91 ? -28.246 -4.151 15.947 1.00 86.12 91 TRP A CA 1
ATOM 754 C C . TRP A 1 91 ? -28.803 -4.302 14.528 1.00 86.12 91 TRP A C 1
ATOM 756 O O . TRP A 1 91 ? -28.051 -4.294 13.552 1.00 86.12 91 TRP A O 1
ATOM 766 N N . SER A 1 92 ? -30.131 -4.407 14.423 1.00 86.31 92 SER A N 1
ATOM 767 C CA . SER A 1 92 ? -30.833 -4.352 13.142 1.00 86.31 92 SER A CA 1
ATOM 768 C C . SER A 1 92 ? -30.768 -2.943 12.553 1.00 86.31 92 SER A C 1
ATOM 770 O O . SER A 1 92 ? -30.578 -1.961 13.272 1.00 86.31 92 SER A O 1
ATOM 772 N N . PHE A 1 93 ? -30.963 -2.835 11.241 1.00 84.00 93 PHE A N 1
ATOM 773 C CA . PHE A 1 93 ? -30.941 -1.554 10.533 1.00 84.00 93 PHE A CA 1
ATOM 774 C C . PHE A 1 93 ? -31.911 -0.521 11.141 1.00 84.00 93 PHE A C 1
ATOM 776 O O . PHE A 1 93 ? -31.523 0.613 11.391 1.00 84.00 93 PHE A O 1
ATOM 783 N N . SER A 1 94 ? -33.121 -0.948 11.517 1.00 85.62 94 SER A N 1
ATOM 784 C CA . SER A 1 94 ? -34.119 -0.081 12.168 1.00 85.62 94 SER A CA 1
ATOM 785 C C . SER A 1 94 ? -33.649 0.487 13.519 1.00 85.62 94 SER A C 1
ATOM 787 O O . SER A 1 94 ? -33.943 1.634 13.842 1.00 85.62 94 SER A O 1
ATOM 789 N N . LYS A 1 95 ? -32.848 -0.264 14.293 1.00 81.94 95 LYS A N 1
ATOM 790 C CA . LYS A 1 95 ? -32.223 0.256 15.526 1.00 81.94 95 LYS A CA 1
ATOM 791 C C . LYS A 1 95 ? -31.117 1.273 15.245 1.00 81.94 95 LYS A C 1
ATOM 793 O O . LYS A 1 95 ? -30.840 2.115 16.095 1.00 81.94 95 LYS A O 1
ATOM 798 N N . TRP A 1 96 ? -30.458 1.179 14.091 1.00 82.75 96 TRP A N 1
ATOM 799 C CA . TRP A 1 96 ? -29.447 2.151 13.682 1.00 82.75 96 TRP A CA 1
ATOM 800 C C . TRP A 1 96 ? -30.067 3.479 13.245 1.00 82.75 96 TRP A C 1
ATOM 802 O O . TRP A 1 96 ? -29.527 4.515 13.616 1.00 82.75 96 TRP A O 1
ATOM 812 N N . GLU A 1 97 ? -31.214 3.468 12.560 1.00 84.44 97 GLU A N 1
ATOM 813 C CA . GLU A 1 97 ? -31.926 4.693 12.145 1.00 84.44 97 GLU A CA 1
ATOM 814 C C . GLU A 1 97 ? -32.332 5.593 13.317 1.00 84.44 97 GLU A C 1
ATOM 816 O O . GLU A 1 97 ? -32.475 6.796 13.151 1.00 84.44 97 GLU A O 1
ATOM 821 N N . THR A 1 98 ? -32.498 5.040 14.519 1.00 81.88 98 THR A N 1
ATOM 822 C CA . THR A 1 98 ? -32.885 5.827 15.699 1.00 81.88 98 THR A CA 1
ATOM 823 C C . THR A 1 98 ? -31.712 6.559 16.363 1.00 81.88 98 THR A C 1
ATOM 825 O O . THR A 1 98 ? -31.936 7.388 17.241 1.00 81.88 98 THR A O 1
ATOM 828 N N . VAL A 1 99 ? -30.461 6.215 16.025 1.00 76.31 99 VAL A N 1
ATOM 829 C CA . VAL A 1 99 ? -29.249 6.726 16.705 1.00 76.31 99 VAL A CA 1
ATOM 830 C C . VAL A 1 99 ? -28.214 7.352 15.769 1.00 76.31 99 VAL A C 1
ATOM 832 O O . VAL A 1 99 ? -27.142 7.746 16.244 1.00 76.31 99 VAL A O 1
ATOM 835 N N . LEU A 1 100 ? -28.491 7.354 14.465 1.00 69.56 100 LEU A N 1
ATOM 836 C CA . LEU A 1 100 ? -27.733 8.055 13.430 1.00 69.56 100 LEU A CA 1
ATOM 837 C C . LEU A 1 100 ? -28.381 9.413 13.169 1.00 69.56 100 LEU A C 1
ATOM 839 O O . LEU A 1 100 ? -27.601 10.373 12.991 1.00 69.56 100 LEU A O 1
#

Organism: Meganyctiphanes norvegica (NCBI:txid48144)

Sequence (100 aa):
SLYKKRPGHVCKIGPRTLSVMRREVNNSPMITAKQIMERHPWLLVNVFERTDRNTLHRDLLYQWWCAWKKPLVTRRQMTNKVKCASGRNGWSFSKWETVL